Protein AF-Q2ERH8-F1 (afdb_monomer)

Foldseek 3Di:
DLVVVCVVVVVVPDHSLQDWDDDADPVVGDPVPDHDPVPPVDPGTHHDD

Organism: Salmo salar (NCBI:txid8030)

Sequence (49 aa):
IQKEVTTYIKKIGYNPATVAFVPISGWHGDNMLEASANMGWFKGWKVER

Nearest PDB structures (foldseek):
  8g5z-assembly1_EF  TM=9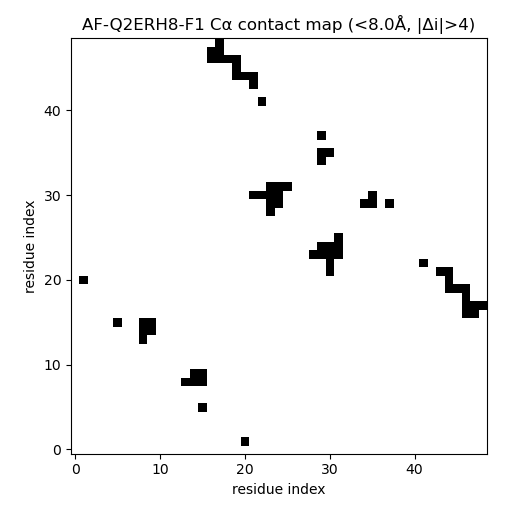.780E-01  e=6.633E-05  Homo sapiens
  4c0s-assembly1_A  TM=9.800E-01  e=8.177E-05  Oryctolagus cuniculus
  9bdp-assembly1_EF1A  TM=9.819E-01  e=1.330E-03  Saccharomyces cerevisiae
  2b7c-assembly1_A  TM=9.574E-01  e=3.294E-03  Saccharomyces cerevisiae

Radius of gyration: 12.59 Å; Cα contacts (8 Å, |Δi|>4): 34; chains: 1; bounding box: 31×22×25 Å

Secondary structure (DSSP, 8-state):
-HHHHHHHHHHHT--GGG------BTTTTBTTSS--GGGTT--------

InterPro domains:
  IPR027417 P-loop containing nucleoside triphosphate hydrolase [G3DSA:3.40.50.300] (1-49)
  IPR027417 P-loop containing nucleoside triphosphate hydrolase [SSF52540] (1-47)
  IPR050100 Translation factor GTPase superfamily members [PTHR23115] (1-44)

pLDDT: mean 92.14, std 4.23, range [70.12, 96.75]

Structure (mmCIF, N/CA/C/O backbone):
data_AF-Q2ERH8-F1
#
_entry.id   AF-Q2ERH8-F1
#
loop_
_atom_site.group_PDB
_atom_site.id
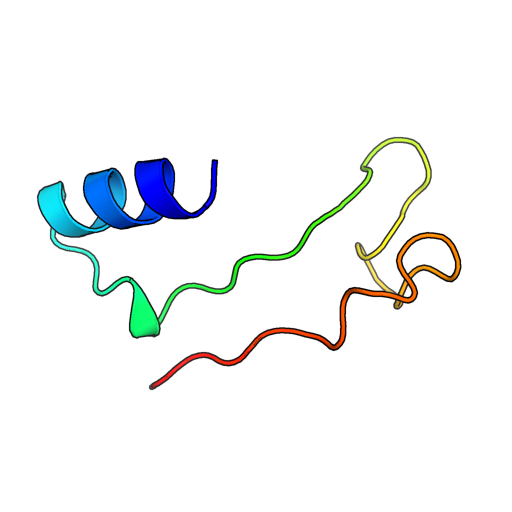_atom_site.type_symbol
_atom_site.label_atom_id
_atom_site.label_alt_id
_atom_site.label_comp_id
_atom_site.label_asym_id
_atom_site.label_entity_id
_atom_site.label_seq_id
_atom_site.pdbx_PDB_ins_code
_atom_site.Cartn_x
_atom_site.Cartn_y
_atom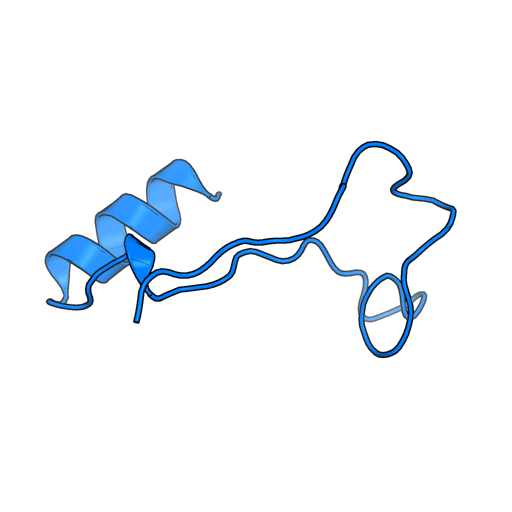_site.Cartn_z
_atom_site.occupancy
_atom_site.B_iso_or_equiv
_atom_site.auth_seq_id
_atom_site.auth_comp_id
_atom_site.auth_asym_id
_atom_site.auth_atom_id
_atom_site.pdbx_PDB_model_num
ATOM 1 N N . ILE A 1 1 ? 0.719 7.777 3.478 1.00 84.12 1 ILE A N 1
ATOM 2 C CA . ILE 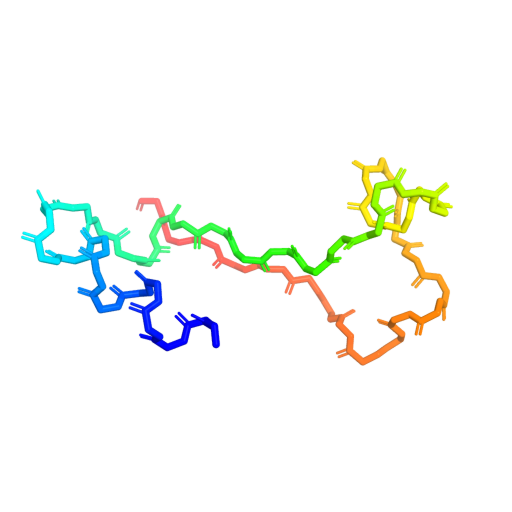A 1 1 ? -0.220 6.885 2.754 1.00 84.12 1 ILE A CA 1
ATOM 3 C C . ILE A 1 1 ? -0.654 5.641 3.528 1.00 84.12 1 ILE A C 1
ATOM 5 O O . ILE A 1 1 ? -1.832 5.574 3.840 1.00 84.12 1 ILE A O 1
ATOM 9 N N . GLN A 1 2 ? 0.215 4.677 3.882 1.00 91.25 2 GLN A N 1
ATOM 10 C CA . GLN A 1 2 ? -0.257 3.393 4.443 1.00 91.25 2 GLN A CA 1
ATOM 11 C C . GLN A 1 2 ? -1.088 3.604 5.717 1.00 91.25 2 GLN A C 1
ATOM 13 O O . GLN A 1 2 ? -2.232 3.180 5.782 1.00 91.25 2 GLN A O 1
ATOM 18 N N . LYS A 1 3 ? -0.559 4.361 6.687 1.00 93.44 3 LYS A N 1
ATOM 19 C CA . LYS A 1 3 ? -1.255 4.686 7.944 1.00 93.44 3 LYS A CA 1
ATOM 20 C C . LYS A 1 3 ? -2.613 5.375 7.734 1.00 93.44 3 LYS A C 1
ATOM 22 O O . LYS A 1 3 ? -3.584 5.059 8.422 1.00 93.44 3 LYS A O 1
ATOM 27 N N . GLU A 1 4 ? -2.680 6.322 6.804 1.00 95.44 4 GLU A N 1
ATOM 28 C CA . GLU A 1 4 ? -3.895 7.104 6.537 1.00 95.44 4 GLU A CA 1
ATOM 29 C C . GLU A 1 4 ? -4.961 6.239 5.862 1.00 95.44 4 GLU A C 1
ATOM 31 O O . GLU A 1 4 ? -6.106 6.220 6.309 1.00 95.44 4 GLU A O 1
ATOM 36 N N . VAL A 1 5 ? -4.569 5.450 4.857 1.00 94.56 5 VAL A N 1
ATOM 37 C CA . VAL A 1 5 ? -5.464 4.528 4.148 1.00 94.56 5 VAL A CA 1
ATOM 38 C C . VAL A 1 5 ? -5.967 3.434 5.090 1.00 94.56 5 VAL A C 1
ATOM 40 O O . VAL A 1 5 ? -7.170 3.200 5.129 1.00 94.56 5 VAL A O 1
ATOM 43 N N . THR A 1 6 ? -5.104 2.846 5.928 1.00 94.81 6 THR A N 1
ATOM 44 C CA . THR A 1 6 ? -5.496 1.896 6.990 1.00 94.81 6 THR A CA 1
ATOM 45 C C . THR A 1 6 ? -6.566 2.487 7.908 1.00 94.81 6 THR A C 1
ATOM 47 O O . THR A 1 6 ? -7.553 1.823 8.226 1.00 94.81 6 THR A O 1
ATOM 50 N N . THR A 1 7 ? -6.401 3.745 8.326 1.00 96.38 7 THR A N 1
ATOM 51 C CA . THR A 1 7 ? -7.380 4.430 9.186 1.00 96.38 7 THR A CA 1
ATOM 52 C C . THR A 1 7 ? -8.709 4.636 8.457 1.00 96.38 7 THR A C 1
ATOM 54 O O . THR A 1 7 ? -9.776 4.427 9.036 1.00 96.38 7 THR A O 1
ATOM 57 N N . TYR A 1 8 ? -8.656 5.003 7.177 1.00 96.75 8 TYR A N 1
ATOM 58 C CA . TYR A 1 8 ? -9.841 5.281 6.374 1.00 96.75 8 TYR A CA 1
ATOM 59 C C . TYR A 1 8 ? -10.659 4.020 6.063 1.00 96.75 8 TYR A C 1
ATOM 61 O O . TYR A 1 8 ? -11.864 3.996 6.308 1.00 96.75 8 TYR A O 1
ATOM 69 N N . ILE A 1 9 ? -10.017 2.937 5.611 1.00 94.75 9 ILE A N 1
ATOM 70 C CA . ILE A 1 9 ? -10.713 1.674 5.303 1.00 94.75 9 ILE A CA 1
ATOM 71 C C . ILE A 1 9 ? -11.314 1.033 6.560 1.00 94.75 9 ILE A C 1
ATOM 73 O O . ILE A 1 9 ? -12.421 0.498 6.500 1.00 94.75 9 ILE A O 1
ATOM 77 N N . LYS A 1 10 ? -10.648 1.178 7.717 1.00 95.81 10 LYS A N 1
ATOM 78 C CA . LYS A 1 10 ? -11.194 0.756 9.014 1.00 95.81 10 LYS A CA 1
ATOM 79 C C . LYS A 1 10 ? -12.473 1.515 9.356 1.00 95.81 10 LYS A C 1
ATOM 81 O O . LYS A 1 10 ? -13.427 0.914 9.836 1.00 95.81 10 LYS A O 1
ATOM 86 N N . LYS A 1 11 ? -12.507 2.825 9.088 1.00 96.19 11 LYS A N 1
ATOM 87 C CA . LYS A 1 11 ? -13.692 3.666 9.314 1.00 96.19 11 LYS A CA 1
ATOM 88 C C . LYS A 1 11 ? -14.873 3.264 8.423 1.00 96.19 11 LYS A C 1
ATOM 90 O O . LYS A 1 11 ? -16.011 3.385 8.857 1.00 96.19 11 LYS A O 1
ATOM 95 N N . ILE A 1 12 ? -14.606 2.784 7.208 1.00 95.25 12 ILE A N 1
ATOM 96 C CA . ILE A 1 12 ? -15.635 2.289 6.276 1.00 95.25 12 ILE A CA 1
ATOM 97 C C . ILE A 1 12 ? -16.172 0.907 6.698 1.00 95.25 12 ILE A C 1
ATOM 99 O O . ILE A 1 12 ? -17.278 0.541 6.313 1.00 95.25 12 ILE A O 1
ATOM 103 N N . GLY A 1 13 ? -15.429 0.163 7.524 1.00 94.19 13 GLY A N 1
ATOM 104 C CA . GLY A 1 13 ? -15.836 -1.145 8.050 1.00 94.19 13 GLY A CA 1
ATOM 105 C C . GLY A 1 13 ? -15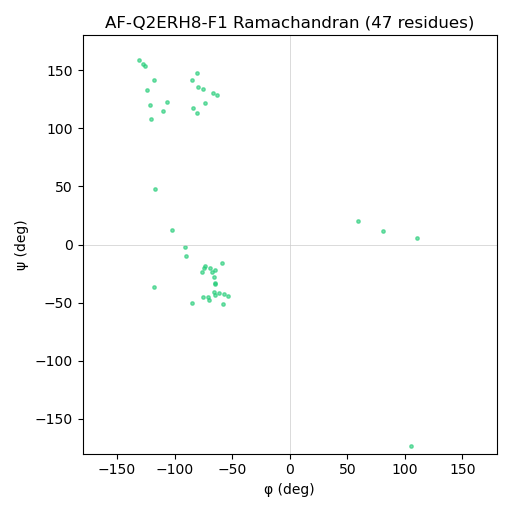.034 -2.329 7.505 1.00 94.19 13 GLY A C 1
ATOM 106 O O . GLY A 1 13 ? -15.341 -3.471 7.835 1.00 94.19 13 GLY A O 1
ATOM 107 N N . TYR A 1 14 ? -13.991 -2.086 6.707 1.00 95.25 14 TYR A N 1
ATOM 108 C CA . TYR A 1 14 ? -13.075 -3.141 6.271 1.00 95.25 14 TYR A CA 1
ATOM 109 C C . TYR A 1 14 ? -12.049 -3.464 7.359 1.00 95.25 14 TYR A C 1
ATOM 111 O O . TYR A 1 14 ? -11.605 -2.576 8.089 1.00 95.25 14 TYR A O 1
ATOM 119 N N . ASN A 1 15 ? -11.620 -4.727 7.437 1.00 93.44 15 ASN A N 1
ATOM 120 C CA . ASN A 1 15 ? -10.502 -5.127 8.288 1.00 93.44 15 ASN A CA 1
ATOM 121 C C . ASN A 1 15 ? -9.168 -4.795 7.589 1.00 93.44 15 ASN A C 1
ATOM 123 O O . ASN A 1 15 ? -8.847 -5.427 6.587 1.00 93.44 15 ASN A O 1
ATOM 127 N N . PRO A 1 16 ? -8.344 -3.858 8.095 1.00 93.31 16 PRO A N 1
ATOM 128 C CA . PRO A 1 16 ? -7.083 -3.524 7.438 1.00 93.31 16 PRO A CA 1
ATOM 129 C C . PRO A 1 16 ? -6.060 -4.666 7.418 1.00 93.31 16 PRO A C 1
ATOM 131 O O . PRO A 1 16 ? -5.172 -4.651 6.573 1.00 93.31 16 PRO A O 1
ATOM 134 N N . ALA A 1 17 ? -6.166 -5.647 8.323 1.00 93.12 17 ALA A N 1
ATOM 135 C CA . ALA A 1 17 ? -5.254 -6.793 8.371 1.00 93.12 17 ALA A CA 1
ATOM 136 C C . ALA A 1 17 ? -5.433 -7.750 7.179 1.00 93.12 17 ALA A C 1
ATOM 138 O O . ALA A 1 17 ? -4.520 -8.507 6.853 1.00 93.12 17 ALA A O 1
ATOM 139 N N . THR A 1 18 ? -6.584 -7.693 6.500 1.00 94.00 18 THR A N 1
ATOM 140 C CA . THR A 1 18 ? -6.869 -8.509 5.311 1.00 94.00 18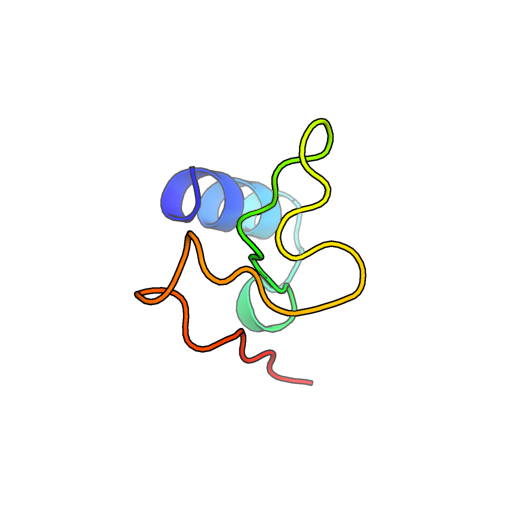 THR A CA 1
ATOM 141 C C . THR A 1 18 ? -6.468 -7.807 4.007 1.00 94.00 18 THR A C 1
ATOM 143 O O . THR A 1 18 ? -6.598 -8.386 2.928 1.00 94.00 18 THR A O 1
ATOM 146 N N . VAL A 1 19 ? -5.964 -6.566 4.079 1.00 92.81 19 VAL A N 1
ATOM 147 C CA . VAL A 1 19 ? -5.648 -5.728 2.914 1.00 92.81 19 VAL A CA 1
ATOM 148 C C . VAL A 1 19 ? -4.137 -5.628 2.711 1.00 92.81 19 VAL A C 1
ATOM 150 O O . VAL A 1 19 ? -3.395 -5.169 3.578 1.00 92.81 19 VAL A O 1
ATOM 153 N N . ALA A 1 20 ? -3.679 -6.030 1.526 1.00 93.69 20 ALA A N 1
ATOM 154 C CA . ALA A 1 20 ? -2.283 -5.928 1.126 1.00 93.69 20 ALA A CA 1
ATOM 155 C C . ALA A 1 20 ? -1.926 -4.505 0.671 1.00 93.69 20 ALA A C 1
ATOM 157 O O . ALA A 1 20 ? -2.637 -3.903 -0.131 1.00 93.69 20 ALA A O 1
ATOM 158 N N . PHE A 1 21 ? -0.779 -4.000 1.125 1.00 92.94 21 PHE A N 1
ATOM 159 C CA . PHE A 1 21 ? -0.189 -2.758 0.627 1.00 92.94 21 PHE A CA 1
ATOM 160 C C . PHE A 1 21 ? 1.065 -3.088 -0.176 1.00 92.94 21 PHE A C 1
ATOM 162 O O . PHE A 1 21 ? 2.044 -3.581 0.384 1.00 92.94 21 PHE A O 1
ATOM 169 N N . VAL A 1 22 ? 1.030 -2.808 -1.478 1.00 94.06 22 VAL A N 1
ATOM 170 C CA . VAL A 1 22 ? 2.135 -3.084 -2.403 1.00 94.06 22 VAL A CA 1
ATOM 171 C C . VAL A 1 22 ? 2.569 -1.769 -3.055 1.00 94.06 22 VAL A C 1
ATOM 173 O O . VAL A 1 22 ? 1.739 -1.115 -3.690 1.00 94.06 22 VAL A O 1
ATOM 176 N N . PRO A 1 23 ? 3.829 -1.330 -2.887 1.00 94.31 23 PRO A N 1
ATOM 177 C CA . PRO A 1 23 ? 4.346 -0.178 -3.609 1.00 94.31 23 PRO A CA 1
ATOM 178 C C . PRO A 1 23 ? 4.582 -0.576 -5.068 1.00 94.31 23 PRO A C 1
ATOM 180 O O . PRO A 1 23 ? 5.339 -1.504 -5.331 1.00 94.31 23 PRO A O 1
ATOM 183 N N . ILE A 1 24 ? 3.943 0.119 -6.007 1.00 95.06 24 ILE A N 1
ATOM 184 C CA . ILE A 1 24 ? 4.032 -0.167 -7.445 1.00 95.06 24 ILE A CA 1
ATOM 185 C C . ILE A 1 24 ? 4.413 1.089 -8.232 1.00 95.06 24 ILE A C 1
ATOM 187 O O . ILE A 1 24 ? 4.128 2.211 -7.803 1.00 95.06 24 ILE A O 1
ATOM 191 N N . SER A 1 25 ? 5.002 0.904 -9.413 1.00 94.56 25 SER A N 1
ATOM 192 C CA . SER A 1 25 ? 5.093 1.943 -10.445 1.00 94.56 25 SER A CA 1
ATOM 193 C C . SER A 1 25 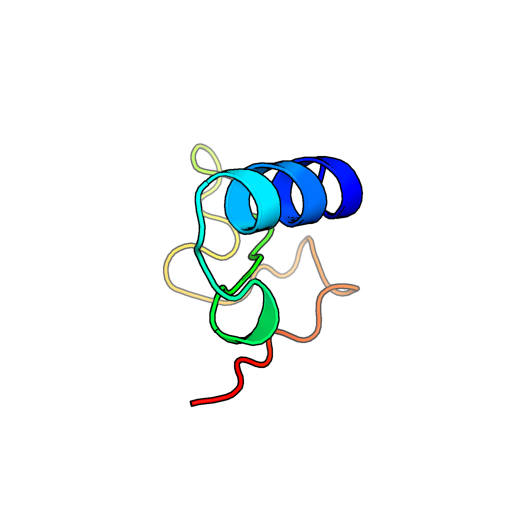? 4.396 1.443 -11.700 1.00 94.56 25 SER A C 1
ATOM 195 O O . SER A 1 25 ? 4.914 0.573 -12.391 1.00 94.56 25 SER A O 1
ATOM 197 N N . GLY A 1 26 ? 3.230 2.003 -12.022 1.00 93.38 26 GLY A N 1
ATOM 198 C CA . GLY A 1 26 ? 2.497 1.599 -13.226 1.00 93.38 26 GLY A CA 1
ATOM 199 C C . GLY A 1 26 ? 3.230 1.942 -14.528 1.00 93.38 26 GLY A C 1
ATOM 200 O O . GLY A 1 26 ? 3.066 1.243 -15.518 1.00 93.38 26 GLY A O 1
ATOM 201 N N . TRP A 1 27 ? 4.062 2.988 -14.520 1.00 94.94 27 TRP A N 1
ATOM 202 C CA . TRP A 1 27 ? 4.823 3.415 -15.697 1.00 94.94 27 TRP A CA 1
ATOM 203 C C . TRP A 1 27 ? 6.021 2.505 -15.987 1.00 94.94 27 TRP A C 1
ATOM 205 O O . TRP A 1 27 ? 6.230 2.107 -17.128 1.00 94.94 27 TRP A O 1
ATOM 215 N N . HIS A 1 28 ? 6.794 2.157 -14.955 1.00 93.75 28 HIS A N 1
ATOM 216 C CA . HIS A 1 28 ? 7.981 1.306 -15.099 1.00 93.75 28 HIS A CA 1
ATOM 217 C C . HIS A 1 28 ? 7.675 -0.192 -14.944 1.00 93.75 28 HIS A C 1
ATOM 219 O O . HIS A 1 28 ? 8.537 -1.021 -15.216 1.00 93.75 28 HIS A O 1
ATOM 225 N N . GLY A 1 29 ? 6.465 -0.551 -14.504 1.00 92.94 29 GLY A N 1
ATOM 226 C CA . GLY A 1 29 ? 6.051 -1.937 -14.274 1.00 92.94 29 GLY A CA 1
ATOM 227 C C . GLY A 1 29 ? 6.517 -2.535 -12.940 1.00 92.94 29 GLY A C 1
ATOM 228 O O . GLY A 1 29 ? 6.389 -3.741 -12.737 1.00 92.94 29 GLY A O 1
ATOM 229 N N . ASP A 1 30 ? 7.036 -1.721 -12.016 1.00 94.12 30 ASP A N 1
ATOM 230 C CA . ASP A 1 30 ? 7.578 -2.199 -10.741 1.00 94.12 30 ASP A CA 1
ATOM 231 C C . ASP A 1 30 ? 6.500 -2.866 -9.870 1.00 94.12 30 ASP A C 1
ATOM 233 O O . ASP A 1 30 ? 5.468 -2.248 -9.592 1.00 94.12 30 ASP A O 1
ATOM 237 N N . ASN A 1 31 ? 6.773 -4.085 -9.380 1.00 91.75 31 ASN A N 1
ATOM 238 C CA . ASN A 1 31 ? 5.913 -4.854 -8.464 1.00 91.75 31 ASN A CA 1
ATOM 239 C C . ASN A 1 31 ? 4.497 -5.158 -9.002 1.00 91.75 31 ASN A C 1
ATOM 241 O O . ASN A 1 31 ? 3.594 -5.448 -8.218 1.00 91.75 31 ASN A O 1
ATOM 245 N N . MET A 1 32 ? 4.291 -5.092 -10.324 1.00 90.31 32 MET A N 1
ATOM 246 C CA . MET A 1 32 ? 2.993 -5.362 -10.963 1.00 90.31 32 MET A CA 1
ATOM 247 C C . MET A 1 32 ? 2.774 -6.856 -11.224 1.00 90.31 32 MET A C 1
ATOM 249 O O . MET A 1 32 ? 1.737 -7.407 -10.867 1.00 90.31 32 MET A O 1
ATOM 253 N N . LEU A 1 33 ? 3.759 -7.501 -11.852 1.00 90.44 33 LEU A N 1
ATOM 254 C CA . LEU A 1 33 ? 3.757 -8.941 -12.145 1.00 90.44 33 LEU A CA 1
ATOM 255 C C . LEU A 1 33 ? 4.908 -9.656 -11.430 1.00 90.44 33 LEU A 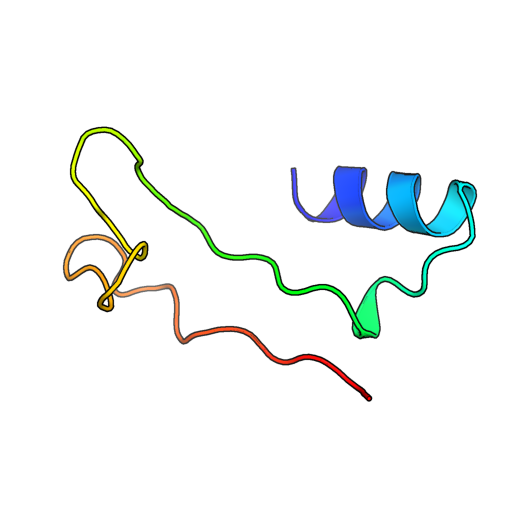C 1
ATOM 257 O O . LEU A 1 33 ? 4.738 -10.769 -10.942 1.00 90.44 33 LEU A O 1
ATOM 261 N N . GLU A 1 34 ? 6.058 -8.989 -11.327 1.00 90.38 34 GLU A N 1
ATOM 262 C CA . GLU A 1 34 ? 7.276 -9.500 -10.702 1.00 90.38 34 GLU A CA 1
ATOM 263 C C . GLU A 1 34 ? 7.847 -8.480 -9.712 1.00 90.38 34 GLU A C 1
ATOM 265 O O . GLU A 1 34 ? 7.554 -7.282 -9.788 1.00 90.38 34 GLU A O 1
ATOM 270 N N . ALA A 1 35 ? 8.667 -8.952 -8.771 1.00 90.69 35 ALA A N 1
ATOM 271 C CA . ALA A 1 35 ? 9.303 -8.091 -7.784 1.00 90.69 35 ALA A CA 1
ATOM 272 C C . ALA A 1 35 ? 10.314 -7.140 -8.446 1.00 90.69 35 ALA A C 1
ATOM 274 O O . ALA A 1 35 ? 11.193 -7.558 -9.197 1.00 90.69 35 ALA A O 1
ATOM 275 N N . SER A 1 36 ? 10.212 -5.854 -8.126 1.00 93.81 36 SER A N 1
ATOM 276 C CA . SER A 1 36 ? 11.099 -4.821 -8.646 1.00 93.81 36 SER A CA 1
ATOM 277 C C . SER A 1 36 ? 12.476 -4.866 -7.985 1.00 93.81 36 SER A C 1
ATOM 279 O O . SER A 1 36 ? 12.596 -4.858 -6.757 1.00 93.81 36 SER A O 1
ATOM 281 N N . ALA A 1 37 ? 13.531 -4.792 -8.799 1.00 92.44 37 ALA A N 1
ATOM 282 C CA . ALA A 1 37 ? 14.900 -4.596 -8.323 1.00 92.44 37 ALA A CA 1
ATOM 283 C C . ALA A 1 37 ? 15.125 -3.197 -7.708 1.00 92.44 37 ALA A C 1
ATOM 285 O O . ALA A 1 37 ? 15.996 -3.030 -6.855 1.00 92.44 37 ALA A O 1
ATOM 286 N N . ASN A 1 38 ? 14.311 -2.201 -8.087 1.00 92.56 38 ASN A N 1
ATOM 287 C CA . ASN A 1 38 ? 14.413 -0.820 -7.597 1.00 92.56 38 ASN A CA 1
ATOM 288 C C . ASN A 1 38 ? 13.912 -0.667 -6.153 1.00 92.56 38 ASN A C 1
ATOM 290 O O . ASN A 1 38 ? 14.220 0.315 -5.478 1.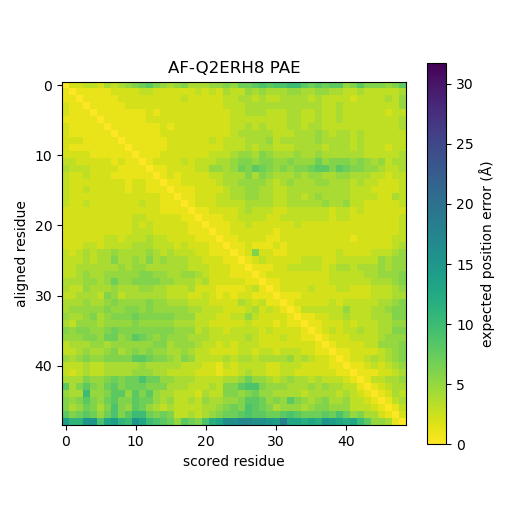00 92.56 38 ASN A O 1
ATOM 294 N N . MET A 1 39 ? 13.132 -1.633 -5.663 1.00 92.12 39 MET A N 1
ATOM 295 C CA . MET A 1 39 ? 12.500 -1.587 -4.345 1.00 92.12 39 MET A CA 1
ATOM 296 C C . MET A 1 39 ? 13.008 -2.706 -3.436 1.00 92.12 39 MET A C 1
ATOM 298 O O . MET A 1 39 ? 12.229 -3.363 -2.753 1.00 92.12 39 MET A O 1
ATOM 302 N N . GLY A 1 40 ? 14.331 -2.894 -3.365 1.00 90.31 40 GLY A N 1
ATOM 303 C CA . GLY A 1 40 ? 14.956 -3.950 -2.553 1.00 90.31 40 GLY A CA 1
ATOM 304 C C . GLY A 1 40 ? 14.643 -3.899 -1.047 1.00 90.31 40 GLY A C 1
ATOM 305 O O . GLY A 1 40 ? 14.838 -4.893 -0.343 1.00 90.31 40 GLY A O 1
ATOM 306 N N . TRP A 1 41 ? 14.137 -2.769 -0.544 1.00 92.00 41 TRP A N 1
ATOM 307 C CA . TRP A 1 41 ? 13.654 -2.603 0.830 1.00 92.00 41 TRP A CA 1
ATOM 308 C C . TRP A 1 41 ? 12.273 -3.238 1.070 1.00 92.00 41 TRP A C 1
ATOM 310 O O . TRP A 1 41 ? 11.961 -3.594 2.206 1.00 92.00 41 TRP A O 1
ATOM 320 N N . PHE A 1 42 ? 11.453 -3.418 0.032 1.00 92.94 42 PHE A N 1
ATOM 321 C CA . PHE A 1 42 ? 10.148 -4.062 0.138 1.00 92.94 42 PHE A CA 1
ATOM 322 C C . PHE A 1 42 ? 10.317 -5.583 0.072 1.00 92.94 42 PHE A C 1
ATOM 324 O O . PHE A 1 42 ? 10.795 -6.128 -0.918 1.00 92.94 42 PHE A O 1
ATOM 331 N N . LYS A 1 43 ? 9.942 -6.284 1.148 1.00 89.12 43 LYS A N 1
ATOM 332 C CA . LYS A 1 43 ? 10.102 -7.746 1.272 1.00 89.12 43 LYS A CA 1
ATOM 333 C C . LYS A 1 43 ? 8.803 -8.527 1.043 1.00 89.12 43 LYS A C 1
ATOM 335 O O . LYS A 1 43 ? 8.748 -9.716 1.340 1.00 89.12 43 LYS A O 1
ATOM 340 N N . GLY A 1 44 ? 7.772 -7.863 0.521 1.00 87.62 44 GLY A N 1
ATOM 341 C CA . GLY A 1 44 ? 6.442 -8.430 0.309 1.00 87.62 44 GLY A CA 1
ATOM 342 C C . GLY A 1 44 ? 5.410 -7.942 1.326 1.00 87.62 44 GLY A C 1
ATOM 343 O O . GLY A 1 44 ? 5.669 -7.052 2.137 1.00 87.62 44 GLY A O 1
ATOM 344 N N . TRP A 1 45 ? 4.218 -8.529 1.263 1.00 89.06 45 TRP A N 1
ATOM 345 C CA . TRP A 1 45 ? 3.079 -8.203 2.118 1.00 89.06 45 TRP A CA 1
ATOM 346 C C . TRP A 1 45 ? 2.554 -9.460 2.812 1.00 89.06 45 TRP A C 1
ATOM 348 O O . TRP A 1 45 ? 2.678 -10.573 2.303 1.00 89.06 45 TRP A O 1
ATOM 358 N N . LYS A 1 46 ? 1.926 -9.274 3.972 1.00 86.31 46 LYS A N 1
ATOM 359 C CA . LYS A 1 46 ? 1.224 -10.333 4.696 1.00 86.31 46 LYS A CA 1
ATOM 360 C C . LYS A 1 46 ? -0.210 -9.882 4.928 1.00 86.31 46 LYS A C 1
ATOM 362 O O . LYS A 1 46 ? -0.424 -8.749 5.347 1.00 86.31 46 LYS A O 1
ATOM 367 N N . VAL A 1 47 ? -1.159 -10.769 4.650 1.00 88.94 47 VAL A N 1
ATOM 368 C CA . VAL A 1 47 ? -2.572 -10.584 4.988 1.00 88.94 47 VAL A CA 1
ATOM 369 C C . VAL A 1 47 ? -3.000 -11.686 5.944 1.00 88.94 47 VAL A C 1
ATOM 371 O O . VAL A 1 47 ? -2.560 -12.832 5.820 1.00 88.94 47 VAL A O 1
ATOM 374 N N . GLU A 1 48 ? -3.831 -11.329 6.909 1.00 85.25 48 GLU A N 1
ATOM 375 C CA . GLU A 1 48 ? -4.569 -12.284 7.732 1.00 85.25 48 GLU A CA 1
ATOM 376 C C . GLU A 1 48 ? -5.851 -12.664 6.977 1.00 85.25 48 GLU A C 1
ATOM 378 O O . GLU A 1 48 ? -6.419 -11.828 6.270 1.00 85.25 48 GLU A O 1
ATOM 383 N N . ARG A 1 49 ? -6.255 -13.935 7.043 1.00 70.12 49 ARG A N 1
ATOM 384 C CA . ARG A 1 49 ? -7.499 -14.434 6.441 1.00 70.12 49 ARG A CA 1
ATOM 385 C C . ARG A 1 49 ? -8.525 -14.704 7.522 1.00 70.12 49 ARG A C 1
ATOM 387 O O . ARG A 1 49 ? -8.104 -15.223 8.579 1.00 70.12 49 ARG A O 1
#

Solvent-accessible surface area (backbone atoms only — not comparable to full-atom values): 3276 Å² total; per-residue (Å²): 107,71,71,58,52,44,54,50,44,41,73,78,69,48,66,55,57,57,51,74,75,76,84,65,35,88,87,83,49,31,48,72,88,52,85,38,82,90,45,75,86,65,88,78,70,76,60,57,130

Mean predicted aligned error: 3.4 Å